Protein AF-A0ABD1S8K3-F1 (afdb_monomer)

Se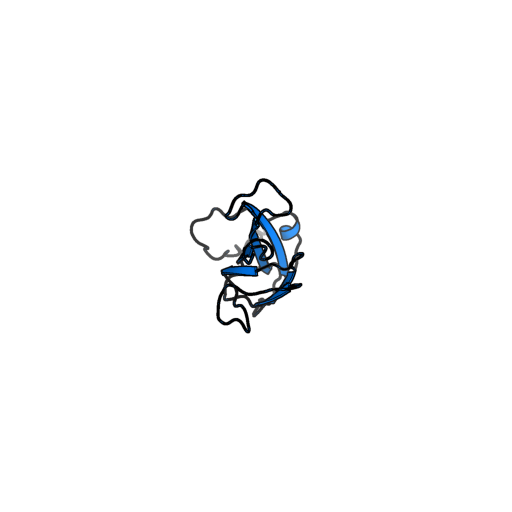condary structure (DSSP, 8-state):
-----------------TTS--PPPPTTTTT--SEEEEEEEEEEEEPSSP-S-GGG--EEEEEEEEEEE-SSS-----EEEEE-SSS-EEEEEETB--TT-SSSSEE-TTEEEEEB-S-SEEEEEEE-GGGT--

Mean predicted aligned error: 11.31 Å

pLDDT: mean 78.01, std 17.01, range [32.0, 93.69]

Sequence (134 aa):
MLVLFSYHIPACKGQDYGDTVPEAPLPEQEHCNGIFVSYNFMGREKVYPLVKNISAQGWSFKAMATVLNAGSNELKSWKIYIGFWHNELLVSADGAVVVDGDGFPIRVGKGLFLPGIHSRILKLQSILPEIILK

Foldseek 3Di:
DDDDDPPPPPPPPDDDDPDDDPDPDDPVLVPDAAKDKDKAWPDKDWDPPADPDPVLTKIKTKMKMFIDGSHPDDPPWDKDKDFDPAQKWWADKPQWDFPPDPHDGDGAGGTDITIGDPHRMIMTMIMHCVNVVD

Radius o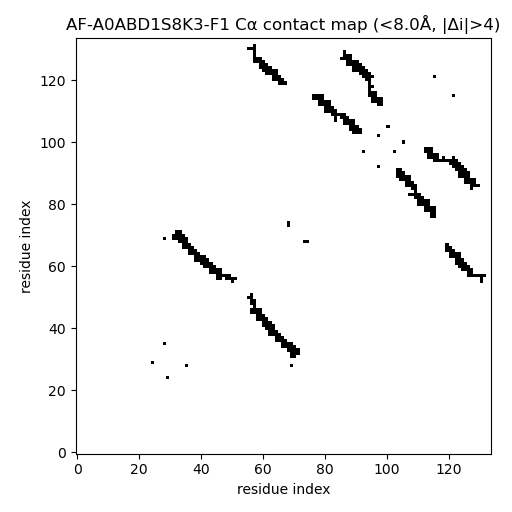f gyration: 20.42 Å; Cα contacts (8 Å, |Δi|>4): 220; chains: 1; bounding box: 54×39×66 Å

Organism: NCBI:txid205694

Solvent-accessible surface area (backbone atoms only — not comparable to full-atom values): 8409 Å² total; per-residue (Å²): 136,88,83,83,81,81,77,78,74,82,76,77,78,74,77,92,63,81,98,55,82,82,73,77,78,56,80,71,57,80,75,41,79,34,80,47,73,50,76,45,80,74,47,73,47,80,36,82,73,85,54,90,51,66,95,63,41,24,43,34,40,36,33,38,38,38,55,40,76,57,37,93,68,85,83,88,76,60,69,46,79,49,75,42,93,51,75,30,30,40,58,46,53,48,37,38,49,71,79,96,56,100,55,71,68,39,80,40,49,66,42,51,67,36,38,52,56,95,45,46,48,33,42,39,32,34,32,47,44,91,49,70,79,112

Nearest PDB structures (foldseek):
  6qfs-assembly7_G  TM=6.257E-01  e=1.053E-02  Cellulomonas fimi
  8etn-assembly1_D  TM=3.076E-01  e=5.017E-01  Oryza sativa
  3bcw-assembly1_A  TM=2.780E-01  e=4.023E-01  Bordetella bronchiseptica RB50
  8twz-assembly1_A  TM=2.327E-01  e=8.852E+00  Dickeya dadantii

Structure (mmCIF, N/CA/C/O backbone):
data_AF-A0ABD1S8K3-F1
#
_entry.id   AF-A0ABD1S8K3-F1
#
loop_
_atom_site.group_PDB
_atom_site.id
_atom_site.type_symbol
_atom_site.label_atom_id
_atom_site.label_alt_id
_atom_site.label_comp_id
_atom_site.label_asym_id
_atom_site.label_entity_id
_atom_site.label_seq_id
_atom_site.pdbx_PDB_ins_code
_atom_site.Cartn_x
_atom_site.Cartn_y
_atom_site.Cartn_z
_atom_site.occupancy
_atom_site.B_iso_or_equiv
_atom_site.auth_seq_id
_atom_site.auth_comp_id
_atom_site.auth_asym_id
_atom_site.auth_atom_id
_atom_site.pdbx_PDB_model_num
ATOM 1 N N . MET A 1 1 ? 36.531 26.050 -39.116 1.00 37.56 1 MET A N 1
ATOM 2 C CA . MET A 1 1 ? 35.388 25.135 -39.316 1.00 37.56 1 MET A CA 1
ATOM 3 C C . MET A 1 1 ? 34.744 24.923 -37.953 1.00 37.56 1 MET A C 1
ATOM 5 O O . MET A 1 1 ? 35.319 24.224 -37.132 1.00 37.56 1 MET A O 1
ATOM 9 N N . LEU A 1 2 ? 33.665 25.651 -37.650 1.00 32.00 2 LEU A N 1
ATOM 10 C CA . LEU A 1 2 ? 32.981 25.589 -36.353 1.00 32.00 2 LEU A CA 1
ATOM 11 C C . LEU A 1 2 ? 31.933 24.470 -36.433 1.00 32.00 2 LEU A C 1
ATOM 13 O O . LEU A 1 2 ? 31.026 24.557 -37.256 1.00 32.00 2 LEU A O 1
ATOM 17 N N . VAL A 1 3 ? 32.077 23.412 -35.636 1.00 46.06 3 VAL A N 1
ATOM 18 C CA . VAL A 1 3 ? 31.109 22.306 -35.599 1.00 46.06 3 VAL A CA 1
ATOM 19 C C . VAL A 1 3 ? 30.167 22.546 -34.421 1.00 46.06 3 VAL A C 1
ATOM 21 O O . VAL A 1 3 ? 30.543 22.359 -33.268 1.00 46.06 3 VAL A O 1
ATOM 24 N N . LEU A 1 4 ? 28.954 23.015 -34.716 1.00 45.97 4 LEU A N 1
ATOM 25 C CA . LEU A 1 4 ? 27.859 23.142 -33.753 1.00 45.97 4 LEU A CA 1
ATOM 26 C C . LEU A 1 4 ? 27.186 21.772 -33.599 1.00 45.97 4 LEU A C 1
ATOM 28 O O . LEU A 1 4 ? 26.451 21.338 -34.482 1.00 45.97 4 LEU A O 1
ATOM 32 N N . PHE A 1 5 ? 27.438 21.084 -32.485 1.00 50.41 5 PHE A N 1
ATOM 33 C CA . PHE A 1 5 ? 26.662 19.903 -32.103 1.00 50.41 5 PHE A CA 1
ATOM 34 C C . PHE A 1 5 ? 25.350 20.356 -31.457 1.00 50.41 5 PHE A C 1
ATOM 36 O O . PHE A 1 5 ? 25.309 20.722 -30.282 1.00 50.41 5 PHE A O 1
ATOM 43 N N . SER A 1 6 ? 24.269 20.347 -32.235 1.00 49.34 6 SER A N 1
ATOM 44 C CA . SER A 1 6 ? 22.906 20.478 -31.720 1.00 49.34 6 SER A CA 1
ATOM 45 C C . SER A 1 6 ? 22.549 19.217 -30.932 1.00 49.34 6 SER A C 1
ATOM 47 O O . SER A 1 6 ? 22.139 18.210 -31.503 1.00 49.34 6 SER A O 1
ATOM 49 N N . TYR A 1 7 ? 22.717 19.254 -29.610 1.00 45.19 7 TYR A N 1
ATOM 50 C CA . TYR A 1 7 ? 22.145 18.241 -28.730 1.00 45.19 7 TYR A CA 1
ATOM 51 C C . TYR A 1 7 ? 20.628 18.435 -28.703 1.00 45.19 7 TYR A C 1
ATOM 53 O O . TYR A 1 7 ? 20.108 19.318 -28.022 1.00 45.19 7 TYR A O 1
ATOM 61 N N . HIS A 1 8 ? 19.909 17.618 -29.472 1.00 42.78 8 HIS A N 1
ATOM 62 C CA . HIS A 1 8 ? 18.482 17.424 -29.261 1.00 42.78 8 HIS A CA 1
ATOM 63 C C . HIS A 1 8 ? 18.319 16.784 -27.883 1.00 42.78 8 HIS A C 1
ATOM 65 O O . HIS A 1 8 ? 18.561 15.592 -27.721 1.00 42.78 8 HIS A O 1
ATOM 71 N N . ILE A 1 9 ? 17.946 17.580 -26.881 1.00 53.47 9 ILE A N 1
ATOM 72 C CA . ILE A 1 9 ? 17.440 17.048 -25.618 1.00 53.47 9 ILE A CA 1
ATOM 73 C C . ILE A 1 9 ? 16.118 16.357 -25.979 1.00 53.47 9 ILE A C 1
ATOM 75 O O . ILE A 1 9 ? 15.197 17.049 -26.429 1.00 53.47 9 ILE A O 1
ATOM 79 N N . PRO A 1 10 ? 15.990 15.022 -25.855 1.00 48.88 10 PRO A N 1
ATOM 80 C CA . PRO A 1 10 ? 14.693 14.391 -25.982 1.00 48.88 10 PRO A CA 1
ATOM 81 C C . PRO A 1 10 ? 13.879 14.852 -24.776 1.00 48.88 10 PRO A C 1
ATOM 83 O O . PRO A 1 10 ? 14.058 14.375 -23.659 1.00 48.88 10 PRO A O 1
ATOM 86 N N . ALA A 1 11 ? 13.016 15.842 -24.987 1.00 50.53 11 ALA A N 1
ATOM 87 C CA . ALA A 1 11 ? 12.008 16.192 -24.008 1.00 50.53 11 ALA A CA 1
ATOM 88 C C . ALA A 1 11 ? 11.062 14.990 -23.906 1.00 50.53 11 ALA A C 1
ATOM 90 O O . ALA A 1 11 ? 10.176 14.815 -24.746 1.00 50.53 11 ALA A O 1
ATOM 91 N N . CYS A 1 12 ? 11.280 14.129 -22.910 1.00 46.50 12 CYS A N 1
ATOM 92 C CA . CYS A 1 12 ? 10.299 13.129 -22.523 1.00 46.50 12 CYS A CA 1
ATOM 93 C C . CYS A 1 12 ? 9.009 13.876 -22.182 1.00 46.50 12 CYS A C 1
ATOM 95 O O . CYS A 1 12 ? 8.932 14.608 -21.197 1.00 46.50 12 CYS A O 1
ATOM 97 N N . LYS A 1 13 ? 7.996 13.726 -23.034 1.00 38.47 13 LYS A N 1
ATOM 98 C CA . LYS A 1 13 ? 6.636 14.165 -22.741 1.00 38.47 13 LYS A CA 1
ATOM 99 C C . LYS A 1 13 ? 6.113 13.278 -21.609 1.00 38.47 13 LYS A C 1
ATOM 101 O O . LYS A 1 13 ? 5.610 12.189 -21.865 1.00 38.47 13 LYS A O 1
ATOM 106 N N . GLY A 1 14 ? 6.270 13.722 -20.362 1.00 44.16 14 GLY A N 1
ATOM 107 C CA . GLY A 1 14 ? 5.470 13.203 -19.254 1.00 44.16 14 GLY A CA 1
ATOM 108 C C . GLY A 1 14 ? 3.997 13.433 -19.585 1.00 44.16 14 GLY A C 1
ATOM 109 O O . GLY A 1 14 ? 3.629 14.520 -20.031 1.00 44.16 14 GLY A O 1
ATOM 110 N N . GLN A 1 15 ? 3.181 12.388 -19.482 1.00 48.88 15 GLN A N 1
ATOM 111 C CA . GLN A 1 15 ? 1.761 12.466 -19.812 1.00 48.88 15 GLN A CA 1
ATOM 112 C C . GLN A 1 15 ? 1.026 13.269 -18.731 1.00 48.88 15 GLN A C 1
ATOM 114 O O . GLN A 1 15 ? 1.187 13.003 -17.542 1.00 48.88 15 GLN A O 1
ATOM 119 N N . ASP A 1 16 ? 0.255 14.253 -19.191 1.00 43.59 16 ASP A N 1
ATOM 120 C CA . ASP A 1 16 ? -0.601 15.172 -18.438 1.00 43.59 16 ASP A CA 1
ATOM 121 C C . ASP A 1 16 ? -1.537 14.407 -17.483 1.00 43.59 16 ASP A C 1
ATOM 123 O O . ASP A 1 16 ? -2.492 13.759 -17.911 1.00 43.59 16 ASP A O 1
ATOM 127 N N . TYR A 1 17 ? -1.213 14.425 -16.188 1.00 55.59 17 TYR A N 1
ATOM 128 C CA . TYR A 1 17 ? -2.041 13.893 -15.106 1.00 55.59 17 TYR A CA 1
ATOM 129 C C . TYR A 1 17 ? -2.587 15.097 -14.332 1.00 55.59 17 TYR A C 1
ATOM 131 O O . TYR A 1 17 ? -1.815 15.895 -13.810 1.00 55.59 17 TYR A O 1
ATOM 139 N N . GLY A 1 18 ? -3.914 15.241 -14.322 1.00 45.75 18 GLY A N 1
ATOM 140 C CA . GLY A 1 18 ? -4.618 16.448 -13.887 1.00 45.75 18 GLY A CA 1
ATOM 141 C C . GLY A 1 18 ? -4.180 17.040 -12.542 1.00 45.75 18 GLY A C 1
ATOM 142 O O . GLY A 1 18 ? -3.959 16.320 -11.576 1.00 45.75 18 GLY A O 1
ATOM 143 N N . ASP A 1 19 ? -4.102 18.373 -12.534 1.00 46.03 19 ASP A N 1
ATOM 144 C CA . ASP A 1 19 ? -4.183 19.372 -11.448 1.00 46.03 19 ASP A CA 1
ATOM 145 C C . ASP A 1 19 ? -3.591 19.083 -10.051 1.00 46.03 19 ASP A C 1
ATOM 147 O O . ASP A 1 19 ? -3.903 19.763 -9.073 1.00 46.03 19 ASP A O 1
ATOM 151 N N . THR A 1 20 ? -2.677 18.126 -9.926 1.00 46.50 20 THR A N 1
ATOM 152 C CA . THR A 1 20 ? -1.801 17.999 -8.759 1.00 46.50 20 THR A CA 1
ATOM 153 C C . THR A 1 20 ? -0.378 18.298 -9.191 1.00 46.50 20 THR A C 1
ATOM 155 O O . THR A 1 20 ? 0.151 17.622 -10.072 1.00 46.50 20 THR A O 1
ATOM 158 N N . VAL A 1 21 ? 0.233 19.319 -8.580 1.00 44.66 21 VAL A N 1
ATOM 159 C CA . VAL A 1 21 ? 1.651 19.666 -8.758 1.00 44.66 21 VAL A CA 1
ATOM 160 C C . VAL A 1 21 ? 2.488 18.380 -8.733 1.00 44.66 21 VAL A C 1
ATOM 162 O O . VAL A 1 21 ? 2.356 17.626 -7.766 1.00 44.66 21 VAL A O 1
ATOM 165 N N . PRO A 1 22 ? 3.320 18.105 -9.757 1.00 51.34 22 PRO A N 1
ATOM 166 C CA . PRO A 1 22 ? 4.164 16.920 -9.766 1.00 51.34 22 PRO A CA 1
ATOM 167 C C . PRO A 1 22 ? 5.051 16.921 -8.522 1.00 51.34 22 PRO A C 1
ATOM 169 O O . PRO A 1 22 ? 5.884 17.811 -8.344 1.00 51.34 22 PRO A O 1
ATOM 172 N N . GLU A 1 23 ? 4.837 15.950 -7.637 1.00 61.09 23 GLU A N 1
ATOM 173 C CA . GLU A 1 23 ? 5.721 15.722 -6.501 1.00 61.09 23 GLU A CA 1
ATOM 174 C C . GLU A 1 23 ? 7.120 15.413 -7.046 1.00 61.09 23 GLU A C 1
ATOM 176 O O . GLU A 1 23 ? 7.263 14.644 -8.002 1.00 61.09 23 GLU A O 1
ATOM 181 N N . ALA A 1 24 ? 8.146 16.070 -6.496 1.00 65.81 24 ALA A N 1
ATOM 182 C CA . ALA A 1 24 ? 9.514 15.870 -6.953 1.00 65.81 24 ALA A CA 1
ATOM 183 C C . ALA A 1 24 ? 9.878 14.376 -6.839 1.00 65.81 24 ALA A C 1
ATOM 185 O O . ALA A 1 24 ? 9.560 13.759 -5.815 1.00 65.81 24 ALA A O 1
ATOM 186 N N . PRO A 1 25 ? 10.529 13.779 -7.854 1.00 67.06 25 PRO A N 1
ATOM 187 C CA . PRO A 1 25 ? 10.905 12.375 -7.797 1.00 67.06 25 PRO A CA 1
ATOM 188 C C . PRO A 1 25 ? 11.778 12.100 -6.571 1.00 67.06 25 PRO A C 1
ATOM 190 O O . PRO A 1 25 ? 12.653 12.894 -6.213 1.00 67.06 25 PRO A O 1
ATOM 193 N N . LEU A 1 26 ? 11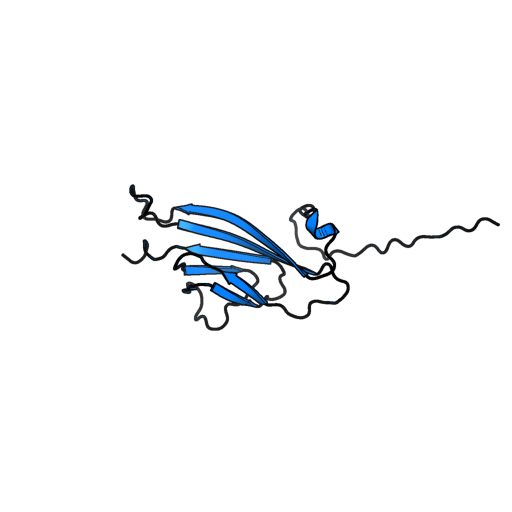.550 10.962 -5.912 1.00 75.62 26 LEU A N 1
ATOM 194 C CA . LEU A 1 26 ? 12.421 10.536 -4.818 1.00 75.62 26 LEU A CA 1
ATOM 195 C C . LEU A 1 26 ? 13.838 10.306 -5.379 1.00 75.62 26 LEU A C 1
ATOM 197 O O . LEU A 1 26 ? 13.960 9.790 -6.488 1.00 75.62 26 LEU A O 1
ATOM 201 N N . PRO A 1 27 ? 14.918 10.596 -4.633 1.00 80.19 27 PRO A N 1
ATOM 202 C CA . PRO A 1 27 ? 16.294 10.449 -5.136 1.00 80.19 27 PRO A CA 1
ATOM 203 C C . PRO A 1 27 ? 16.636 9.042 -5.662 1.00 80.19 27 PRO A C 1
ATOM 205 O O . PRO A 1 27 ? 17.483 8.869 -6.538 1.00 80.19 27 PRO A O 1
ATOM 208 N N . GLU A 1 28 ? 15.966 8.025 -5.121 1.00 80.56 28 GLU A N 1
ATOM 209 C CA . GLU A 1 28 ? 16.050 6.622 -5.542 1.00 80.56 28 GLU A CA 1
ATOM 210 C C . GLU A 1 28 ? 15.368 6.337 -6.892 1.00 80.56 28 GLU A C 1
ATOM 212 O O . GLU A 1 28 ? 15.763 5.402 -7.589 1.00 80.56 28 GLU A O 1
ATOM 217 N N . GLN A 1 29 ? 14.392 7.156 -7.296 1.00 83.38 29 GLN A N 1
ATOM 218 C CA . GLN A 1 29 ? 13.745 7.067 -8.609 1.00 83.38 29 GLN A CA 1
ATOM 219 C C . GLN A 1 29 ? 14.702 7.487 -9.727 1.00 83.38 29 GLN A C 1
ATOM 221 O O . GLN A 1 29 ? 14.730 6.839 -10.769 1.00 83.38 29 GLN A O 1
ATOM 226 N N . GLU A 1 30 ? 15.532 8.508 -9.489 1.00 83.06 30 GLU A N 1
ATOM 227 C CA . GLU A 1 30 ? 16.467 9.079 -10.477 1.00 83.06 30 GLU A CA 1
ATOM 228 C C . GLU A 1 30 ? 17.518 8.077 -10.981 1.00 83.06 30 GLU A C 1
ATOM 230 O O . GLU A 1 30 ? 18.016 8.186 -12.098 1.00 83.06 30 GLU A O 1
ATOM 235 N N . HIS A 1 31 ? 17.849 7.073 -10.166 1.00 86.56 31 HIS A N 1
ATOM 236 C CA . HIS A 1 31 ? 18.843 6.048 -10.498 1.00 86.56 31 HIS A CA 1
ATOM 237 C C . HIS A 1 31 ? 18.205 4.692 -10.851 1.00 86.56 31 HIS A C 1
ATOM 239 O O . HIS A 1 31 ? 18.915 3.695 -11.011 1.00 86.56 31 HIS A O 1
ATOM 245 N N . CYS A 1 32 ? 16.874 4.622 -10.962 1.00 87.69 32 CYS A N 1
ATOM 246 C CA . CYS A 1 32 ? 16.165 3.384 -11.261 1.00 87.69 32 CYS A CA 1
ATOM 247 C C . CYS A 1 32 ? 16.132 3.120 -12.775 1.00 87.69 32 CYS A C 1
ATOM 249 O O . CYS A 1 32 ? 15.597 3.913 -13.541 1.00 87.69 32 CYS A O 1
ATOM 251 N N . ASN A 1 33 ? 16.639 1.965 -13.209 1.00 89.25 33 ASN A N 1
ATOM 252 C CA . ASN A 1 33 ? 16.444 1.453 -14.568 1.00 89.25 33 ASN A CA 1
ATOM 253 C C . ASN A 1 33 ? 15.576 0.189 -14.508 1.00 89.25 33 ASN A C 1
ATOM 255 O O . ASN A 1 33 ? 16.088 -0.932 -14.460 1.00 89.25 33 ASN A O 1
ATOM 259 N N . GLY A 1 34 ? 14.257 0.375 -14.428 1.00 91.31 34 GLY A N 1
ATOM 260 C CA . GLY A 1 34 ? 13.299 -0.720 -14.280 1.00 91.31 34 GLY A CA 1
ATOM 261 C C . GLY A 1 34 ? 11.957 -0.272 -13.709 1.00 91.31 34 GLY A C 1
ATOM 262 O O . GLY A 1 34 ? 11.507 0.844 -13.956 1.00 91.31 34 GLY A O 1
ATOM 263 N N . ILE A 1 35 ? 11.305 -1.158 -12.954 1.00 90.94 35 ILE A N 1
ATOM 264 C CA . ILE A 1 35 ? 10.047 -0.847 -12.270 1.00 90.94 35 ILE A CA 1
ATOM 265 C C . ILE A 1 35 ? 10.351 -0.384 -10.849 1.00 90.94 35 ILE A C 1
ATOM 267 O O . ILE A 1 35 ? 10.797 -1.164 -10.011 1.00 90.94 35 ILE A O 1
ATOM 271 N N . PHE A 1 36 ? 10.078 0.884 -10.586 1.00 91.62 36 PHE A N 1
ATOM 272 C CA . PHE A 1 36 ? 10.119 1.481 -9.267 1.00 91.62 36 PHE A CA 1
ATOM 273 C C . PHE A 1 36 ? 8.766 1.298 -8.573 1.00 91.62 36 PHE A C 1
ATOM 275 O O . PHE A 1 36 ? 7.719 1.572 -9.161 1.00 91.62 36 PHE A O 1
ATOM 282 N N . VAL A 1 37 ? 8.772 0.835 -7.326 1.00 91.25 37 VAL A N 1
ATOM 283 C CA . VAL A 1 37 ? 7.557 0.672 -6.520 1.00 91.25 37 VAL A CA 1
ATOM 284 C C . VAL A 1 37 ? 7.737 1.428 -5.217 1.00 91.25 37 VAL A C 1
ATOM 286 O O . VAL A 1 37 ? 8.720 1.206 -4.515 1.00 91.25 37 VAL A O 1
ATOM 289 N N . SER A 1 38 ? 6.776 2.278 -4.874 1.00 90.75 38 SER A N 1
ATOM 290 C CA . SER A 1 38 ? 6.741 2.962 -3.583 1.00 90.75 38 SER A CA 1
ATOM 291 C C . SER A 1 38 ? 5.446 2.681 -2.836 1.00 90.75 38 SER A C 1
ATOM 293 O O . SER A 1 38 ? 4.408 2.382 -3.427 1.00 90.75 38 SER A O 1
ATOM 295 N N . TYR A 1 39 ? 5.526 2.773 -1.511 1.00 90.88 39 TYR A N 1
ATOM 296 C CA . TYR A 1 39 ? 4.395 2.632 -0.606 1.00 90.88 39 TYR A CA 1
ATOM 297 C C . TYR A 1 39 ? 4.434 3.765 0.416 1.00 90.88 39 TYR A C 1
ATOM 299 O O . TYR A 1 39 ? 5.390 3.893 1.180 1.00 90.88 39 TYR A O 1
ATOM 307 N N . ASN A 1 40 ? 3.393 4.587 0.425 1.00 91.56 40 ASN A N 1
ATOM 308 C CA . ASN A 1 40 ? 3.246 5.730 1.307 1.00 91.56 40 ASN A CA 1
ATOM 309 C C . ASN A 1 40 ? 2.093 5.475 2.285 1.00 91.56 40 ASN A C 1
ATOM 311 O O . ASN A 1 40 ? 0.939 5.304 1.887 1.00 91.56 40 ASN A O 1
ATOM 315 N N . PHE A 1 41 ? 2.412 5.450 3.578 1.00 90.88 41 PHE A N 1
ATOM 316 C CA . PHE A 1 41 ? 1.413 5.384 4.635 1.00 90.88 41 PHE A CA 1
ATOM 317 C C . PHE A 1 41 ? 0.819 6.776 4.880 1.00 90.88 41 PHE A C 1
ATOM 319 O O . PHE A 1 41 ? 1.474 7.648 5.447 1.00 90.88 41 PHE A O 1
ATOM 326 N N . MET A 1 42 ? -0.442 6.967 4.486 1.00 92.88 42 MET A N 1
ATOM 327 C CA . MET A 1 42 ? -1.113 8.269 4.556 1.00 92.88 42 MET A CA 1
ATOM 328 C C . MET A 1 42 ? -1.669 8.570 5.948 1.00 92.88 42 MET A C 1
ATOM 330 O O . MET A 1 42 ? -1.810 9.732 6.320 1.00 92.88 42 MET A O 1
ATOM 334 N N . GLY A 1 43 ? -2.001 7.540 6.726 1.00 92.00 43 GLY A N 1
ATOM 335 C CA . GLY A 1 43 ? -2.407 7.726 8.111 1.00 92.00 43 GLY A CA 1
ATOM 336 C C . GLY A 1 43 ? -3.328 6.644 8.647 1.00 92.00 43 GLY A C 1
ATOM 337 O O . GLY A 1 43 ? -3.737 5.713 7.948 1.00 92.00 43 GLY A O 1
ATOM 338 N N . ARG A 1 44 ? -3.655 6.799 9.932 1.00 91.31 44 ARG A N 1
ATOM 339 C CA . ARG A 1 44 ? -4.650 5.985 10.622 1.00 91.31 44 ARG A CA 1
ATOM 340 C C . ARG A 1 44 ? -5.602 6.851 11.427 1.00 91.31 44 ARG A C 1
ATOM 342 O O . ARG A 1 44 ?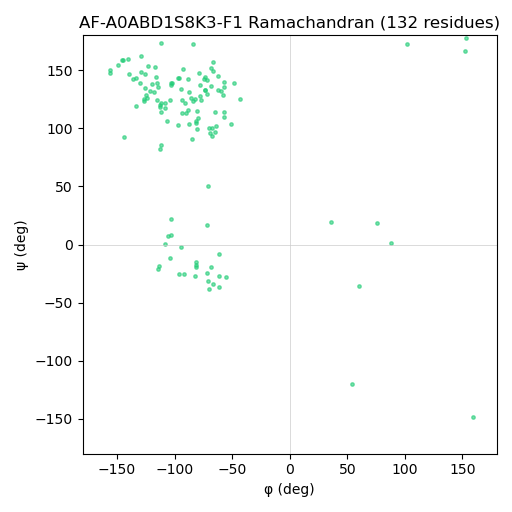 -5.183 7.818 12.061 1.00 91.31 44 ARG A O 1
ATOM 349 N N . GLU A 1 45 ? -6.859 6.446 11.463 1.00 92.12 45 GLU A N 1
ATOM 350 C CA . GLU A 1 45 ? -7.921 7.138 12.192 1.00 92.12 45 GLU A CA 1
ATOM 351 C C . GLU A 1 45 ? -8.675 6.139 13.070 1.00 92.12 45 GLU A C 1
ATOM 353 O O . GLU A 1 45 ? -8.766 4.953 12.747 1.00 92.12 45 GLU A O 1
ATOM 358 N N . LYS A 1 46 ? -9.190 6.605 14.212 1.00 91.44 46 LYS A N 1
ATOM 359 C CA . LYS A 1 46 ? -10.033 5.772 15.073 1.00 91.44 46 LYS A CA 1
ATOM 360 C C . LYS A 1 46 ? -11.400 5.606 14.420 1.00 91.44 46 LYS A C 1
ATOM 362 O O . LYS A 1 46 ? -12.011 6.593 14.021 1.00 91.44 46 LYS A O 1
ATOM 367 N N . VAL A 1 47 ? -11.897 4.378 14.381 1.00 89.38 47 VAL A N 1
ATOM 368 C CA . VAL A 1 47 ? -13.241 4.056 13.890 1.00 89.38 47 VAL A CA 1
ATOM 369 C C . VAL A 1 47 ? -14.198 3.942 15.073 1.00 89.38 47 VAL A C 1
ATOM 371 O O . VAL A 1 47 ? -13.816 3.480 16.150 1.00 89.38 47 VAL A O 1
ATOM 374 N N . TYR A 1 48 ? -15.439 4.388 14.888 1.00 86.44 48 TYR A N 1
ATOM 375 C CA . TYR A 1 48 ? -16.474 4.257 15.908 1.00 86.44 48 TYR A CA 1
ATOM 376 C C . TYR A 1 48 ? -16.853 2.784 16.157 1.00 86.44 48 TYR A C 1
ATOM 378 O O . TYR A 1 48 ? -16.820 1.985 15.221 1.00 86.44 48 TYR A O 1
ATOM 386 N N . PRO A 1 49 ? -17.263 2.434 17.391 1.00 89.12 49 PRO A N 1
ATOM 387 C CA . PRO A 1 49 ? -17.338 3.303 18.568 1.00 89.12 49 PRO A CA 1
ATOM 388 C C . PRO A 1 49 ? -15.954 3.624 19.158 1.00 89.12 49 PRO A C 1
ATOM 390 O O . PRO A 1 49 ? -15.050 2.792 19.174 1.00 89.12 49 PRO A O 1
ATOM 393 N N . LEU A 1 50 ? -15.788 4.848 19.667 1.00 90.38 50 LEU A N 1
ATOM 394 C CA . LEU A 1 50 ? -14.555 5.241 20.347 1.00 90.38 50 LEU A CA 1
ATOM 395 C C . LEU A 1 50 ? -14.531 4.646 21.754 1.00 90.38 50 LEU A C 1
ATOM 397 O O . LEU A 1 50 ? -15.433 4.892 22.557 1.00 90.38 50 LEU A O 1
ATOM 401 N N . VAL A 1 51 ? -13.482 3.894 22.070 1.00 89.75 51 VAL A N 1
ATOM 402 C CA . VAL A 1 51 ? -13.333 3.214 23.359 1.00 89.75 51 VAL A CA 1
ATOM 403 C C . VAL A 1 51 ? -12.117 3.731 24.120 1.00 89.75 51 VAL A C 1
ATOM 405 O O . VAL A 1 51 ? -11.133 4.198 23.546 1.00 89.75 51 VAL A O 1
ATOM 408 N N . LYS A 1 52 ? -12.172 3.635 25.453 1.00 91.31 52 LYS A N 1
ATOM 409 C CA . LYS A 1 52 ? -11.047 4.020 26.323 1.00 91.31 52 LYS A CA 1
ATOM 410 C C . LYS A 1 52 ? -9.880 3.032 26.231 1.00 91.31 52 LYS A C 1
ATOM 412 O O . LYS A 1 52 ? -8.731 3.428 26.393 1.00 91.31 52 LYS A O 1
ATOM 417 N N . ASN A 1 53 ? -10.170 1.754 25.978 1.00 88.69 53 ASN A N 1
ATOM 418 C CA . ASN A 1 53 ? -9.156 0.718 25.824 1.00 88.69 53 ASN A CA 1
ATOM 419 C C . ASN A 1 53 ? -8.571 0.760 24.404 1.00 88.69 53 ASN A C 1
ATOM 421 O O . ASN A 1 53 ? -9.220 0.334 23.456 1.00 88.69 53 ASN A O 1
ATOM 425 N N . ILE A 1 54 ? -7.335 1.248 24.271 1.00 85.94 54 ILE A N 1
ATOM 426 C CA . ILE A 1 54 ? -6.644 1.411 22.980 1.00 85.94 54 ILE A CA 1
ATOM 427 C C . ILE A 1 54 ? -6.460 0.074 22.255 1.00 85.94 54 ILE A C 1
ATOM 429 O O . ILE A 1 54 ? -6.607 0.026 21.036 1.00 85.94 54 ILE A O 1
ATOM 433 N N . SER A 1 55 ? -6.198 -1.014 22.981 1.00 84.88 55 SER A N 1
ATOM 434 C CA . SER A 1 55 ? -6.059 -2.348 22.383 1.00 84.88 55 SER A CA 1
ATOM 435 C C . SER A 1 55 ? -7.381 -2.885 21.833 1.00 84.88 55 SER A C 1
ATOM 437 O O . SER A 1 55 ? -7.377 -3.780 20.998 1.00 84.88 55 SER A O 1
ATOM 439 N N . ALA A 1 56 ? -8.507 -2.329 22.286 1.00 85.00 56 ALA A N 1
ATOM 440 C CA . ALA A 1 56 ? -9.836 -2.616 21.768 1.00 85.00 56 ALA A CA 1
ATOM 441 C C . ALA A 1 56 ? -10.374 -1.497 20.858 1.00 85.00 56 ALA A C 1
ATOM 443 O O . ALA A 1 56 ? -11.546 -1.542 20.511 1.00 85.00 56 ALA A O 1
ATOM 444 N N . GLN A 1 57 ? -9.571 -0.488 20.489 1.00 89.69 57 GLN A N 1
ATOM 445 C CA . GLN A 1 57 ? -9.988 0.615 19.615 1.00 89.69 57 GLN A CA 1
ATOM 446 C C . GLN A 1 57 ? -9.826 0.255 18.138 1.00 89.69 57 GLN A C 1
ATOM 448 O O . GLN A 1 57 ? -8.734 -0.104 17.708 1.00 89.69 57 GLN A O 1
ATOM 453 N N . GLY A 1 58 ? -10.897 0.386 17.354 1.00 89.00 58 GLY A N 1
ATOM 454 C CA . GLY A 1 58 ? -10.890 0.117 15.920 1.00 89.00 58 GLY A CA 1
ATOM 455 C C . GLY A 1 58 ? -10.114 1.201 15.189 1.00 89.00 58 GLY A C 1
ATOM 456 O O . GLY A 1 58 ? -10.217 2.376 15.552 1.00 89.00 58 GLY A O 1
ATOM 457 N N . TRP A 1 59 ? -9.358 0.812 14.166 1.00 90.00 59 TRP A N 1
ATOM 458 C CA . TRP A 1 59 ? -8.557 1.725 13.355 1.00 90.00 59 TRP A CA 1
ATOM 459 C C . TRP A 1 59 ? -8.825 1.498 11.875 1.00 90.00 59 TRP A C 1
ATOM 461 O O . TRP A 1 59 ? -8.914 0.348 11.439 1.00 90.00 59 TRP A O 1
ATOM 471 N N . SER A 1 60 ? -8.916 2.592 11.125 1.00 91.25 60 SER A N 1
ATOM 472 C CA . SER A 1 60 ? -8.858 2.595 9.669 1.00 91.25 60 SER A CA 1
ATOM 473 C C . SER A 1 60 ? -7.483 3.057 9.224 1.00 91.25 60 SER A C 1
ATOM 475 O O . SER A 1 60 ? -6.965 4.031 9.773 1.00 91.25 60 SER A O 1
ATOM 477 N N . PHE A 1 61 ? -6.931 2.415 8.206 1.00 92.44 61 PHE A N 1
ATOM 478 C CA . PHE A 1 61 ? -5.634 2.740 7.628 1.00 92.44 61 PHE A CA 1
ATOM 479 C C . PHE A 1 61 ? -5.828 3.209 6.196 1.00 92.44 61 PHE A C 1
ATOM 481 O O . PHE A 1 61 ? -6.644 2.645 5.468 1.00 92.44 61 PHE A O 1
ATOM 488 N N . LYS A 1 62 ? -5.080 4.242 5.806 1.00 93.69 62 LYS A N 1
ATOM 489 C CA . LYS A 1 62 ? -5.022 4.748 4.434 1.00 93.69 62 LYS A CA 1
ATOM 490 C C . LYS A 1 62 ? -3.584 4.684 3.946 1.00 93.69 62 LYS A C 1
ATOM 492 O O . LYS A 1 62 ? -2.665 5.126 4.643 1.00 93.69 62 LYS A O 1
ATOM 497 N N . ALA A 1 63 ? -3.392 4.148 2.752 1.00 92.69 63 ALA A N 1
ATOM 498 C CA . ALA A 1 63 ? -2.086 4.069 2.120 1.00 92.69 63 ALA A CA 1
ATOM 499 C C . ALA A 1 63 ? -2.187 4.248 0.608 1.00 92.69 63 ALA A C 1
ATOM 501 O O . ALA A 1 63 ? -3.238 4.025 0.007 1.00 92.69 63 ALA A O 1
ATOM 502 N N . MET A 1 64 ? -1.070 4.631 0.003 1.00 93.12 64 MET A N 1
ATOM 503 C CA . MET A 1 64 ? -0.927 4.781 -1.433 1.00 93.12 64 MET A CA 1
ATOM 504 C C . MET A 1 64 ? 0.274 3.974 -1.913 1.00 93.12 64 MET A C 1
ATOM 506 O O . MET A 1 64 ? 1.385 4.185 -1.438 1.00 93.12 64 MET A O 1
ATOM 510 N N . ALA A 1 65 ? 0.058 3.065 -2.855 1.00 91.88 65 ALA A N 1
ATOM 511 C CA . ALA A 1 65 ? 1.130 2.387 -3.570 1.00 91.88 65 ALA A CA 1
ATOM 512 C C . ALA A 1 65 ? 1.275 2.988 -4.970 1.00 91.88 65 ALA A C 1
ATOM 514 O O . ALA A 1 65 ? 0.271 3.236 -5.636 1.00 91.88 65 ALA A O 1
ATOM 515 N N . THR A 1 66 ? 2.505 3.176 -5.436 1.00 90.94 66 THR A N 1
ATOM 516 C CA . THR A 1 66 ? 2.783 3.673 -6.788 1.00 90.94 66 THR A CA 1
ATOM 517 C C . THR A 1 66 ? 3.716 2.713 -7.503 1.00 90.94 66 THR A C 1
ATOM 519 O O . THR A 1 66 ? 4.713 2.270 -6.941 1.00 90.94 66 THR A O 1
ATOM 522 N N . VAL A 1 67 ? 3.400 2.408 -8.756 1.00 90.69 67 VAL A N 1
ATOM 523 C CA . VAL A 1 67 ? 4.237 1.631 -9.672 1.00 90.69 67 VAL A CA 1
ATOM 524 C C . VAL A 1 67 ? 4.703 2.573 -10.773 1.00 90.69 67 VAL A C 1
ATOM 526 O O . VAL A 1 67 ? 3.893 3.164 -11.469 1.00 90.69 67 VAL A O 1
ATOM 529 N N . LEU A 1 68 ? 6.001 2.737 -10.972 1.00 89.50 68 LEU A N 1
ATOM 530 C CA . LEU A 1 68 ? 6.591 3.622 -11.973 1.00 89.50 68 LEU A CA 1
ATOM 531 C C . LEU A 1 68 ? 7.525 2.807 -12.863 1.00 89.50 68 LEU A C 1
ATOM 533 O O . LEU A 1 68 ? 8.423 2.139 -12.377 1.00 89.50 68 LEU A O 1
ATOM 537 N N . ASN A 1 69 ? 7.326 2.865 -14.177 1.00 90.12 69 ASN A N 1
ATOM 538 C CA . ASN A 1 69 ? 8.294 2.322 -15.121 1.00 90.12 69 ASN A CA 1
ATOM 539 C C . ASN A 1 69 ? 9.331 3.401 -15.451 1.00 90.12 69 ASN A C 1
ATOM 541 O O . ASN A 1 69 ? 9.021 4.325 -16.201 1.00 90.12 69 ASN A O 1
ATOM 545 N N . ALA A 1 70 ? 10.519 3.284 -14.868 1.00 90.31 70 ALA A N 1
ATOM 546 C CA . ALA A 1 70 ? 11.685 4.119 -15.150 1.00 90.31 70 ALA A CA 1
ATOM 547 C C . ALA A 1 70 ? 12.618 3.483 -16.205 1.00 90.31 70 ALA A C 1
ATOM 549 O O . ALA A 1 70 ? 13.633 4.064 -16.577 1.00 90.31 70 ALA A O 1
ATOM 550 N N . GLY A 1 71 ? 12.291 2.278 -16.688 1.00 88.50 71 GLY A N 1
ATOM 551 C CA . GLY A 1 71 ? 13.021 1.605 -17.759 1.00 88.50 71 GLY A CA 1
ATOM 552 C C . GLY A 1 71 ? 12.583 2.044 -19.159 1.00 88.50 71 GLY A C 1
ATOM 553 O O . GLY A 1 71 ? 11.582 2.732 -19.351 1.00 88.50 71 GLY A O 1
ATOM 554 N N . SER A 1 72 ? 13.322 1.587 -20.169 1.00 90.06 72 SER A N 1
ATOM 555 C CA . SER A 1 72 ? 13.034 1.867 -21.585 1.00 90.06 72 SER A CA 1
ATOM 556 C C . SER A 1 72 ? 11.957 0.966 -22.201 1.00 90.06 72 SER A C 1
ATOM 558 O O . SER A 1 72 ? 11.405 1.294 -23.249 1.00 90.06 72 SER A O 1
ATOM 560 N N . ASN A 1 73 ? 11.658 -0.171 -21.570 1.00 90.56 73 ASN A N 1
ATOM 561 C CA . ASN A 1 73 ? 10.681 -1.139 -22.063 1.00 90.56 73 ASN A CA 1
ATOM 562 C C . ASN A 1 73 ? 9.314 -0.883 -21.440 1.00 90.56 73 ASN A C 1
ATOM 564 O O . ASN A 1 73 ? 9.211 -0.735 -20.228 1.00 90.56 73 ASN A O 1
ATOM 568 N N . GLU A 1 74 ? 8.258 -0.887 -22.248 1.00 88.00 74 GLU A N 1
ATOM 569 C CA . GLU A 1 74 ? 6.887 -0.673 -21.783 1.00 88.00 74 GLU A CA 1
ATOM 570 C C . GLU A 1 74 ? 6.414 -1.761 -20.797 1.00 88.00 74 GLU A C 1
ATOM 572 O O . GLU A 1 74 ? 6.511 -2.963 -21.061 1.00 88.00 74 GLU A O 1
ATOM 577 N N . LEU A 1 75 ? 5.816 -1.330 -19.680 1.00 87.38 75 LEU A N 1
ATOM 578 C CA . LEU A 1 75 ? 5.125 -2.202 -18.734 1.00 87.38 75 LEU A CA 1
ATOM 579 C C . LEU A 1 75 ? 3.681 -2.441 -19.197 1.00 87.38 75 LEU A C 1
ATOM 581 O O . LEU A 1 75 ? 2.774 -1.694 -18.836 1.00 87.38 75 LEU A O 1
ATOM 585 N N . LYS A 1 76 ? 3.469 -3.501 -19.982 1.00 87.19 76 LYS A N 1
ATOM 586 C CA . LYS A 1 76 ? 2.154 -3.824 -20.573 1.00 87.19 76 LYS A CA 1
ATOM 587 C C . LYS A 1 76 ? 1.084 -4.223 -19.554 1.00 87.19 76 LYS A C 1
ATOM 589 O O . LYS A 1 76 ? -0.096 -3.971 -19.757 1.00 87.19 76 LYS A O 1
ATOM 594 N N . SER A 1 77 ? 1.489 -4.889 -18.478 1.00 87.88 77 SER A N 1
ATOM 595 C CA . SER A 1 77 ? 0.596 -5.370 -17.423 1.00 87.88 77 SER A CA 1
ATOM 596 C C . SER A 1 77 ? 1.372 -5.544 -16.131 1.00 87.88 77 SER A C 1
ATOM 598 O O . SER A 1 77 ? 2.542 -5.933 -16.170 1.00 87.88 77 SER A O 1
ATOM 600 N N . TRP A 1 78 ? 0.723 -5.329 -14.991 1.00 88.69 78 TRP A N 1
ATOM 601 C CA . TRP A 1 78 ? 1.356 -5.521 -13.695 1.00 88.69 78 TRP A CA 1
ATOM 602 C C . TRP A 1 78 ? 0.355 -5.965 -12.629 1.00 88.69 78 TRP A C 1
ATOM 604 O O . TRP A 1 78 ? -0.846 -5.701 -12.711 1.00 88.69 78 TRP A O 1
ATOM 614 N N . LYS A 1 79 ? 0.885 -6.654 -11.620 1.00 90.38 79 LYS A N 1
ATOM 615 C CA . LYS A 1 79 ? 0.195 -6.977 -10.373 1.00 90.38 79 LYS A C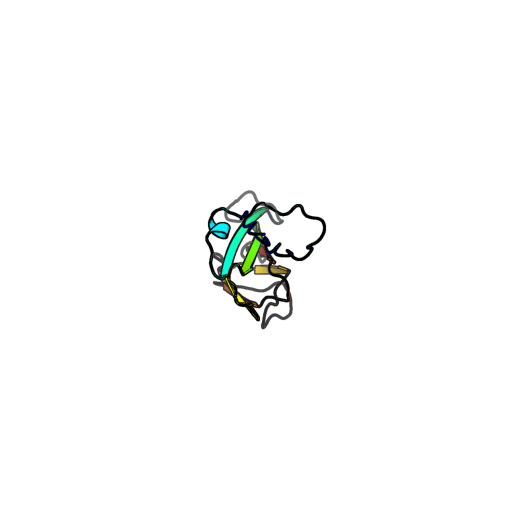A 1
ATOM 616 C C . LYS A 1 79 ? 1.147 -6.734 -9.214 1.00 90.38 79 LYS A C 1
ATOM 618 O O . LYS A 1 79 ? 2.337 -7.026 -9.335 1.00 90.38 79 LYS A O 1
ATOM 623 N N . ILE A 1 80 ? 0.628 -6.231 -8.105 1.00 90.19 80 ILE A N 1
ATOM 624 C CA . ILE A 1 80 ? 1.392 -6.016 -6.874 1.00 90.19 80 ILE A CA 1
ATOM 625 C C . ILE A 1 80 ? 0.832 -6.898 -5.763 1.00 90.19 80 ILE A C 1
ATOM 627 O O . ILE A 1 80 ? -0.374 -7.123 -5.702 1.00 90.19 80 ILE A O 1
ATOM 631 N N . TYR A 1 81 ? 1.699 -7.418 -4.898 1.00 91.94 81 TYR A N 1
ATOM 632 C CA . TYR A 1 81 ? 1.275 -8.063 -3.659 1.00 91.94 81 TY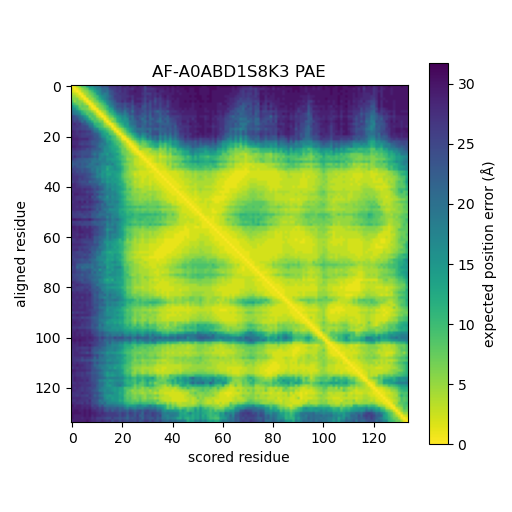R A CA 1
ATOM 633 C C . TYR A 1 81 ? 1.298 -7.036 -2.533 1.00 91.94 81 TYR A C 1
ATOM 635 O O . TYR A 1 81 ? 2.344 -6.440 -2.274 1.00 91.94 81 TYR A O 1
ATOM 643 N N . ILE A 1 82 ? 0.167 -6.854 -1.856 1.00 90.56 82 ILE A N 1
ATOM 644 C CA . ILE A 1 82 ? 0.090 -6.032 -0.647 1.00 90.56 82 ILE A CA 1
ATOM 645 C C . ILE A 1 82 ? -0.092 -6.959 0.543 1.00 90.56 82 ILE A C 1
ATOM 647 O O . ILE A 1 82 ? -1.044 -7.738 0.578 1.00 90.56 82 ILE A O 1
ATOM 651 N N . GLY A 1 83 ? 0.833 -6.881 1.499 1.00 90.75 83 GLY A N 1
ATOM 652 C CA . GLY A 1 83 ? 0.759 -7.619 2.753 1.00 90.75 83 GLY A CA 1
ATOM 653 C C . GLY A 1 83 ? -0.007 -6.844 3.820 1.00 90.75 83 GLY A C 1
ATOM 654 O O . GLY A 1 83 ? 0.154 -5.631 3.937 1.00 90.75 83 GLY A O 1
ATOM 655 N N . PHE A 1 84 ? -0.781 -7.562 4.629 1.00 88.25 84 PHE A N 1
ATOM 656 C CA . PHE A 1 84 ? -1.469 -7.018 5.800 1.00 88.25 84 PHE A CA 1
ATOM 657 C C . PHE A 1 84 ? -0.967 -7.750 7.041 1.00 88.25 84 PHE A C 1
ATOM 659 O O . PHE A 1 84 ? -0.714 -8.957 7.010 1.00 88.25 84 PHE A O 1
ATOM 666 N N . TRP A 1 85 ? -0.731 -6.996 8.112 1.00 84.44 85 TRP A N 1
ATOM 667 C CA . TRP A 1 85 ? -0.095 -7.525 9.325 1.00 84.44 85 TRP A CA 1
ATOM 668 C C . TRP A 1 85 ? -1.113 -8.022 10.336 1.00 84.44 85 TRP A C 1
ATOM 670 O O . TRP A 1 85 ? -0.821 -8.898 11.151 1.00 84.44 85 TRP A O 1
ATOM 680 N N . HIS A 1 86 ? -2.315 -7.473 10.271 1.00 83.25 86 HIS A N 1
ATOM 681 C CA . HIS A 1 86 ? -3.422 -7.889 11.100 1.00 83.25 86 HIS A CA 1
ATOM 682 C C . HIS A 1 86 ? -4.484 -8.565 10.231 1.00 83.25 86 HIS A C 1
ATOM 684 O O . HIS A 1 86 ? -4.397 -8.563 9.005 1.00 83.25 86 HIS A O 1
ATOM 690 N N . ASN A 1 87 ? -5.514 -9.131 10.863 1.00 82.25 87 ASN A N 1
ATOM 691 C CA . ASN A 1 87 ? -6.664 -9.727 10.178 1.00 82.25 87 ASN A CA 1
ATOM 692 C C . ASN A 1 87 ? -7.556 -8.652 9.531 1.00 82.25 87 ASN A C 1
ATOM 694 O O . ASN A 1 87 ? -8.751 -8.615 9.791 1.00 82.25 87 ASN A O 1
ATOM 698 N N . GLU A 1 88 ? -6.982 -7.741 8.753 1.00 87.50 88 GLU A N 1
ATOM 699 C CA . GLU A 1 88 ? -7.634 -6.543 8.242 1.00 87.50 88 GLU A CA 1
ATOM 700 C C . GLU A 1 88 ? -8.746 -6.870 7.243 1.00 87.50 88 GLU A C 1
ATOM 702 O O . GLU A 1 88 ? -8.805 -7.930 6.608 1.00 87.50 88 GLU A O 1
ATOM 707 N N . LEU A 1 89 ? -9.647 -5.909 7.121 1.00 90.56 89 LEU A N 1
ATOM 708 C CA . LEU A 1 89 ? -10.709 -5.869 6.146 1.00 90.56 89 LEU A CA 1
ATOM 709 C C . LEU A 1 89 ? -10.395 -4.730 5.177 1.00 90.56 89 LEU A C 1
ATOM 711 O O . LEU A 1 89 ? -10.379 -3.569 5.582 1.00 90.56 89 LEU A O 1
ATOM 715 N N . LEU A 1 90 ? -10.122 -5.048 3.917 1.00 91.19 90 LEU A N 1
ATOM 716 C CA . LEU A 1 90 ? -9.936 -4.035 2.884 1.00 91.19 90 LEU A CA 1
ATOM 717 C C . LEU A 1 90 ? -11.314 -3.520 2.466 1.00 91.19 90 LEU A C 1
ATOM 719 O O . LEU A 1 90 ? -12.207 -4.313 2.166 1.00 91.19 90 LEU A O 1
ATOM 723 N N . VAL A 1 91 ? -11.496 -2.203 2.487 1.00 91.25 91 VAL A N 1
ATOM 724 C CA . VAL A 1 91 ? -12.785 -1.545 2.228 1.00 91.25 91 VAL A CA 1
ATOM 725 C C . VAL A 1 91 ? -12.789 -0.719 0.943 1.00 91.25 91 VAL A C 1
ATOM 727 O O . VAL A 1 91 ? -13.861 -0.436 0.419 1.00 91.25 91 VAL A O 1
ATOM 730 N N . SER A 1 92 ? -11.618 -0.355 0.417 1.00 90.38 92 SER A N 1
ATOM 731 C CA . SER A 1 92 ? -11.478 0.200 -0.931 1.00 90.38 92 SER A CA 1
ATOM 732 C C . SER A 1 92 ? -10.071 -0.020 -1.488 1.00 90.38 92 SER A C 1
ATOM 734 O O . SER A 1 92 ? -9.092 -0.082 -0.736 1.00 90.38 92 SER A O 1
ATOM 736 N N . ALA A 1 93 ? -9.982 -0.134 -2.815 1.00 90.00 93 ALA A N 1
ATOM 737 C CA . ALA A 1 93 ? -8.734 -0.131 -3.570 1.00 90.00 93 ALA A CA 1
ATOM 738 C C . ALA A 1 93 ? -8.933 0.600 -4.907 1.00 90.00 93 ALA A C 1
ATOM 740 O O . ALA A 1 93 ? -9.343 -0.003 -5.896 1.00 90.00 93 ALA A O 1
ATOM 741 N N . ASP A 1 94 ? -8.660 1.902 -4.943 1.00 88.56 94 ASP A N 1
ATOM 742 C CA . ASP A 1 94 ? -8.774 2.679 -6.180 1.00 88.56 94 ASP A CA 1
ATOM 743 C C . ASP A 1 94 ? -7.560 2.408 -7.070 1.00 88.56 94 ASP A C 1
ATOM 745 O O . ASP A 1 94 ? -6.439 2.384 -6.572 1.00 88.56 94 ASP A O 1
ATOM 749 N N . GLY A 1 95 ? -7.759 2.237 -8.379 1.00 83.88 95 GLY A N 1
ATOM 750 C CA . GLY A 1 95 ? -6.674 1.996 -9.345 1.00 83.88 95 GLY A CA 1
ATOM 751 C C . GLY A 1 95 ? -6.276 0.526 -9.541 1.00 83.88 95 GLY A C 1
ATOM 752 O O . GLY A 1 95 ? -5.391 0.240 -10.353 1.00 83.88 95 GLY A O 1
ATOM 753 N N . ALA A 1 96 ? -6.948 -0.408 -8.864 1.00 83.62 96 ALA A N 1
ATOM 754 C CA . ALA A 1 96 ? -6.767 -1.850 -9.026 1.00 83.62 96 ALA A CA 1
ATOM 755 C C . ALA A 1 96 ? -8.102 -2.612 -8.969 1.00 83.62 96 ALA A C 1
ATOM 757 O O . ALA A 1 96 ? -9.089 -2.102 -8.442 1.00 83.62 96 ALA A O 1
ATOM 758 N N . VAL A 1 97 ? -8.134 -3.838 -9.507 1.00 80.12 97 VAL A N 1
ATOM 759 C CA . VAL A 1 97 ? -9.261 -4.774 -9.305 1.00 80.12 97 VAL A CA 1
ATOM 760 C C . VAL A 1 97 ? -8.901 -5.717 -8.168 1.00 80.12 97 VAL A C 1
ATOM 762 O O . VAL A 1 97 ? -7.762 -6.170 -8.080 1.00 80.12 97 VAL A O 1
ATOM 765 N N . VAL A 1 98 ? -9.879 -6.092 -7.351 1.00 79.44 98 VAL A N 1
ATOM 766 C CA . VAL A 1 98 ? -9.771 -7.295 -6.521 1.00 79.44 98 VAL A CA 1
ATOM 767 C C . VAL A 1 98 ? -10.320 -8.468 -7.325 1.00 79.44 98 VAL A C 1
ATOM 769 O O . VAL A 1 98 ? -11.509 -8.513 -7.629 1.00 79.44 98 VAL A O 1
ATOM 772 N N . VAL A 1 99 ? -9.446 -9.407 -7.681 1.00 67.50 99 VAL A N 1
ATOM 773 C CA . VAL A 1 99 ? -9.849 -10.667 -8.319 1.00 67.50 99 VAL A CA 1
ATOM 774 C C . VAL A 1 99 ? -10.494 -11.548 -7.242 1.00 67.50 99 VAL A C 1
ATOM 776 O O . VAL A 1 99 ? -9.955 -11.641 -6.142 1.00 67.50 99 VAL A O 1
ATOM 779 N N . ASP A 1 100 ? -11.652 -12.138 -7.544 1.00 65.19 100 ASP A N 1
ATOM 780 C CA . ASP A 1 100 ? -12.427 -13.043 -6.669 1.00 65.19 100 ASP A CA 1
ATOM 781 C C . ASP A 1 100 ? -13.217 -12.395 -5.509 1.00 65.19 100 ASP A C 1
ATOM 783 O O . ASP A 1 100 ? -13.611 -13.083 -4.568 1.00 65.19 100 ASP A O 1
ATOM 787 N N . GLY A 1 101 ? -13.480 -11.084 -5.554 1.00 60.31 101 GLY A N 1
ATOM 788 C CA . GLY A 1 101 ? -14.330 -10.405 -4.565 1.00 60.31 101 GLY A CA 1
ATOM 789 C C . GLY A 1 101 ? -15.738 -10.090 -5.080 1.00 60.31 101 GLY A C 1
ATOM 790 O O . GLY A 1 101 ? -15.878 -9.526 -6.161 1.00 60.31 101 GLY A O 1
ATOM 791 N N . ASP A 1 102 ? -16.766 -10.313 -4.253 1.00 67.56 102 ASP A N 1
ATOM 792 C CA . ASP A 1 102 ? -18.159 -9.857 -4.475 1.00 67.56 102 ASP A CA 1
ATOM 793 C C . ASP A 1 102 ? -18.333 -8.326 -4.295 1.00 67.56 102 ASP A C 1
ATOM 795 O O . ASP A 1 102 ? -19.438 -7.813 -4.118 1.00 67.56 102 ASP A O 1
ATOM 799 N N . GLY A 1 103 ? -17.226 -7.577 -4.313 1.00 76.75 103 GLY A N 1
ATOM 800 C CA . GLY A 1 103 ? -17.139 -6.178 -3.903 1.00 76.75 103 GLY A CA 1
ATOM 801 C C . GLY A 1 103 ? -16.533 -6.003 -2.509 1.00 76.75 103 GLY A C 1
ATOM 802 O O . GLY A 1 103 ? -16.243 -6.959 -1.793 1.00 76.75 103 GLY A O 1
ATOM 803 N N . PHE A 1 104 ? -16.290 -4.748 -2.134 1.00 86.31 104 PHE A N 1
ATOM 804 C CA . PHE A 1 104 ? -15.817 -4.404 -0.797 1.00 86.31 104 PHE A CA 1
ATOM 805 C C . PHE A 1 104 ? -16.974 -4.423 0.215 1.00 86.31 104 PHE A C 1
ATOM 807 O O . PHE A 1 104 ? -18.091 -4.036 -0.131 1.00 86.31 104 PHE A O 1
ATOM 814 N N . PRO A 1 105 ? -16.722 -4.791 1.482 1.00 89.25 105 PRO A N 1
ATOM 815 C CA . PRO A 1 105 ? -15.409 -5.051 2.060 1.00 89.25 105 PRO A CA 1
ATOM 816 C C . PRO A 1 105 ? -14.972 -6.528 1.988 1.00 89.25 105 PRO A C 1
ATOM 818 O O . PRO A 1 105 ? -15.800 -7.430 2.061 1.00 89.25 105 PRO A O 1
ATOM 821 N N . ILE A 1 106 ? -13.659 -6.784 1.926 1.00 88.75 106 ILE A N 1
ATOM 822 C CA . ILE A 1 106 ? -13.089 -8.141 1.803 1.00 88.75 106 ILE A CA 1
ATOM 823 C C . ILE A 1 106 ? -12.061 -8.449 2.891 1.00 88.75 106 ILE A C 1
ATOM 825 O O . ILE A 1 106 ? -11.302 -7.581 3.327 1.00 88.75 106 ILE A O 1
ATOM 829 N N . ARG A 1 107 ? -11.995 -9.716 3.313 1.00 88.44 107 ARG A N 1
ATOM 830 C CA . ARG A 1 107 ? -10.954 -10.201 4.232 1.00 88.44 107 ARG A CA 1
ATOM 831 C C . ARG A 1 107 ? -9.689 -10.510 3.448 1.00 88.44 107 ARG A C 1
ATOM 833 O O . ARG A 1 107 ? -9.724 -11.315 2.525 1.00 88.44 107 ARG A O 1
ATOM 840 N N . VAL A 1 108 ? -8.577 -9.909 3.852 1.00 88.19 108 VAL A N 1
ATOM 841 C CA . VAL A 1 108 ? -7.312 -10.002 3.103 1.00 88.19 108 VAL A CA 1
ATOM 842 C C . VAL A 1 108 ? -6.287 -10.941 3.734 1.00 88.19 108 VAL A C 1
ATOM 844 O O . VAL A 1 108 ? -5.303 -11.299 3.094 1.00 88.19 108 VAL A O 1
ATOM 847 N N . GLY A 1 109 ? -6.514 -11.389 4.973 1.00 87.69 109 GLY A N 1
ATOM 848 C CA . GLY A 1 109 ? -5.611 -12.307 5.668 1.00 87.69 109 GLY A CA 1
ATOM 849 C C . GLY A 1 109 ? -4.180 -11.765 5.702 1.00 87.69 109 GLY A C 1
ATOM 850 O O . GLY A 1 109 ? -3.943 -10.685 6.225 1.00 87.69 109 GLY A O 1
ATOM 851 N N . LYS A 1 110 ? -3.230 -12.510 5.121 1.00 90.44 110 LYS A N 1
ATOM 852 C CA . LYS A 1 110 ? -1.812 -12.108 5.034 1.00 90.44 110 LYS A CA 1
ATOM 853 C C . LYS A 1 110 ? -1.512 -11.132 3.892 1.00 90.44 110 LYS A C 1
ATOM 855 O O . LYS A 1 110 ? -0.420 -10.562 3.859 1.00 90.44 110 LYS A O 1
ATOM 860 N N . GLY A 1 111 ? -2.422 -10.982 2.934 1.00 90.31 111 GLY A N 1
ATOM 861 C CA . GLY A 1 111 ? -2.184 -10.227 1.713 1.00 90.31 111 GLY A CA 1
ATOM 862 C C . GLY A 1 111 ? -2.999 -10.694 0.524 1.00 90.31 111 GLY A C 1
ATOM 863 O O . GLY A 1 111 ? -3.568 -11.785 0.525 1.00 90.31 111 GLY A O 1
ATOM 864 N N . LEU A 1 112 ? -3.012 -9.861 -0.514 1.00 90.88 112 LEU A N 1
ATOM 865 C CA . LEU A 1 112 ? -3.636 -10.191 -1.791 1.00 90.88 112 LEU A CA 1
ATOM 866 C C . LEU A 1 112 ? -2.872 -9.590 -2.974 1.00 90.88 112 LEU A C 1
ATOM 868 O O . LEU A 1 112 ? -2.121 -8.622 -2.826 1.00 90.88 112 LEU A O 1
ATOM 872 N N . PHE A 1 113 ? -3.075 -10.177 -4.153 1.00 90.88 113 PHE A N 1
ATOM 873 C CA . PHE A 1 113 ? -2.539 -9.660 -5.408 1.00 90.88 113 PHE A CA 1
ATOM 874 C C . PHE A 1 113 ? -3.537 -8.715 -6.073 1.00 90.88 113 PHE A C 1
ATOM 876 O O . PHE A 1 113 ? -4.64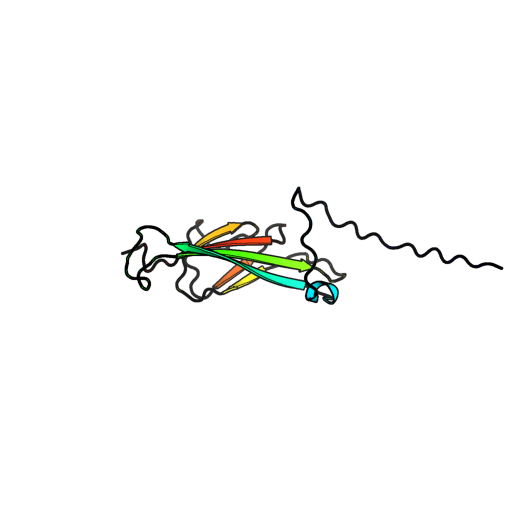9 -9.116 -6.404 1.00 90.88 113 PHE A O 1
ATOM 883 N N . LEU A 1 114 ? -3.109 -7.480 -6.311 1.00 89.81 114 LEU A N 1
ATOM 884 C CA . LEU A 1 114 ? -3.887 -6.435 -6.963 1.00 89.81 114 LEU A CA 1
ATOM 885 C C . LEU A 1 114 ? -3.358 -6.209 -8.388 1.00 89.81 114 LEU A C 1
ATOM 887 O O . LEU A 1 114 ? -2.266 -5.650 -8.539 1.00 89.81 114 LEU A O 1
ATOM 891 N N . PRO A 1 115 ? -4.066 -6.656 -9.440 1.00 88.75 115 PRO A N 1
ATOM 892 C CA . PRO A 1 115 ? -3.796 -6.216 -10.805 1.00 88.75 115 PRO A CA 1
ATOM 893 C C . PRO A 1 115 ? -4.168 -4.740 -10.994 1.00 88.75 115 PRO A C 1
ATOM 895 O O . PRO A 1 115 ? -5.232 -4.292 -10.559 1.00 88.75 115 PRO A O 1
ATOM 898 N N . GLY A 1 116 ? -3.300 -3.992 -11.672 1.00 81.62 116 GLY A N 1
ATOM 899 C CA . GLY A 1 116 ? -3.544 -2.589 -12.003 1.00 81.62 116 GLY A CA 1
ATOM 900 C C . GLY A 1 116 ? -4.564 -2.393 -13.120 1.00 81.62 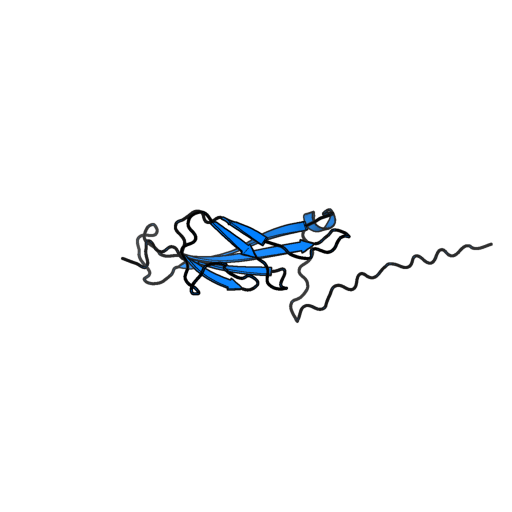116 GLY A C 1
ATOM 901 O O . GLY A 1 116 ? -4.549 -3.134 -14.103 1.00 81.62 116 GLY A O 1
ATOM 902 N N . ILE A 1 117 ? -5.400 -1.354 -13.010 1.00 71.81 117 ILE A N 1
ATOM 903 C CA . ILE A 1 117 ? -6.368 -0.965 -14.054 1.00 71.81 117 ILE A CA 1
ATOM 904 C C . ILE A 1 117 ? -5.954 0.373 -14.654 1.00 71.81 117 ILE A C 1
ATOM 906 O O . ILE A 1 117 ? -6.436 1.410 -14.207 1.00 71.81 117 ILE A O 1
ATOM 910 N N . HIS A 1 118 ? -5.06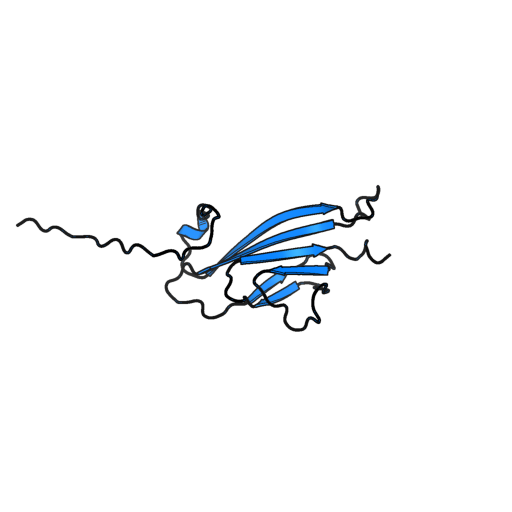9 0.364 -15.652 1.00 68.81 118 HIS A N 1
ATOM 911 C CA . HIS A 1 118 ? -4.554 1.546 -16.377 1.00 68.81 118 HIS A CA 1
ATOM 912 C C . HIS A 1 118 ? -3.803 2.599 -15.522 1.00 68.81 118 HIS A C 1
ATOM 914 O O . HIS A 1 118 ? -2.819 3.167 -15.984 1.00 68.81 118 HIS A O 1
ATOM 920 N N . SER A 1 119 ? -4.223 2.836 -14.278 1.00 69.75 119 SER A N 1
ATOM 921 C CA . SER A 1 119 ? -3.574 3.639 -13.257 1.00 69.75 119 SER A CA 1
ATOM 922 C C . SER A 1 119 ? -2.296 2.966 -12.785 1.00 69.75 119 SER A C 1
ATOM 924 O O . SER A 1 119 ? -2.157 1.746 -12.796 1.00 69.75 119 SER A O 1
ATOM 926 N N . ARG A 1 120 ? -1.364 3.798 -12.339 1.00 80.38 120 ARG A N 1
ATOM 927 C CA . ARG A 1 120 ? -0.086 3.427 -11.726 1.00 80.38 120 ARG A CA 1
ATOM 928 C C . ARG A 1 120 ? -0.072 3.711 -10.223 1.00 80.38 120 ARG A C 1
ATOM 930 O O . ARG A 1 120 ? 0.928 3.469 -9.561 1.00 80.38 120 ARG A O 1
ATOM 937 N N . ILE A 1 121 ? -1.187 4.218 -9.705 1.00 78.31 121 ILE A N 1
ATOM 938 C CA . ILE A 1 121 ? -1.409 4.583 -8.310 1.00 78.31 121 ILE A CA 1
ATOM 939 C C . ILE A 1 121 ? -2.543 3.714 -7.782 1.00 78.31 121 ILE A C 1
ATOM 941 O O . ILE A 1 121 ? -3.600 3.637 -8.417 1.00 78.31 121 ILE A O 1
ATOM 945 N N . LEU A 1 122 ? -2.322 3.106 -6.620 1.00 80.81 122 LEU A N 1
ATOM 946 C CA . LEU A 1 122 ? -3.331 2.393 -5.856 1.00 80.81 122 LEU A CA 1
ATOM 947 C C . LEU A 1 122 ? -3.563 3.106 -4.534 1.00 80.81 122 LEU A C 1
ATOM 949 O O . LEU A 1 122 ? -2.616 3.273 -3.766 1.00 80.81 122 LEU A O 1
ATOM 953 N N . LYS A 1 123 ? -4.806 3.479 -4.238 1.00 84.81 123 LYS A N 1
ATOM 954 C CA . LYS A 1 123 ? -5.181 3.984 -2.909 1.00 84.81 123 LYS A CA 1
ATOM 955 C C . LYS A 1 123 ? -5.932 2.901 -2.167 1.00 84.81 123 LYS A C 1
ATOM 957 O O . LYS A 1 123 ? -6.927 2.395 -2.669 1.00 84.81 123 LYS A O 1
ATOM 962 N N . LEU A 1 124 ? -5.444 2.550 -0.987 1.00 86.94 124 LEU A N 1
ATOM 963 C CA . LEU A 1 124 ? -5.967 1.464 -0.173 1.00 86.94 124 LEU A CA 1
ATOM 964 C C . LEU A 1 124 ? -6.557 2.028 1.108 1.00 86.94 124 LEU A C 1
ATOM 966 O O . LEU A 1 124 ? -5.925 2.853 1.775 1.00 86.94 124 LEU A O 1
ATOM 970 N N . GLN A 1 125 ? -7.731 1.524 1.473 1.00 86.88 125 GLN A N 1
ATOM 971 C CA . GLN A 1 125 ? -8.303 1.744 2.791 1.00 86.88 125 GLN A CA 1
ATOM 972 C C . GLN A 1 125 ? -8.654 0.406 3.435 1.00 86.88 125 GLN A C 1
ATOM 974 O O . GLN A 1 125 ? -9.400 -0.381 2.852 1.00 86.88 125 GLN A O 1
ATOM 979 N N . SER A 1 126 ? -8.147 0.152 4.641 1.00 85.06 126 SER A N 1
ATOM 980 C CA . SER A 1 126 ? -8.424 -1.066 5.414 1.00 85.06 126 SER A CA 1
ATOM 981 C C . SER A 1 126 ? -8.866 -0.751 6.842 1.00 85.06 126 SER A C 1
ATOM 983 O O . SER A 1 126 ? -8.687 0.366 7.330 1.00 85.06 126 SER A O 1
ATOM 985 N N . ILE A 1 127 ? -9.484 -1.725 7.512 1.00 85.25 127 ILE A N 1
ATOM 986 C CA . ILE A 1 127 ? -9.989 -1.607 8.884 1.00 85.25 127 ILE A CA 1
ATOM 987 C C . ILE A 1 127 ? -9.716 -2.897 9.670 1.00 85.25 127 ILE A C 1
ATOM 989 O O . ILE A 1 127 ? -9.786 -3.989 9.115 1.00 85.25 127 ILE A O 1
ATOM 993 N N . LEU A 1 128 ? -9.452 -2.799 10.976 1.00 80.25 128 LEU A N 1
ATOM 994 C CA . LEU A 1 128 ? -9.324 -3.962 11.870 1.00 80.25 128 LEU A CA 1
ATOM 995 C C . LEU A 1 128 ? -10.704 -4.492 12.321 1.00 80.25 128 LEU A C 1
ATOM 997 O O . LEU A 1 128 ? -11.405 -3.792 13.055 1.00 80.25 128 LEU A O 1
ATOM 1001 N N . PRO A 1 129 ? -11.109 -5.723 11.947 1.00 61.62 129 PRO A N 1
ATOM 1002 C CA . PRO A 1 129 ? -12.467 -6.219 12.174 1.00 61.62 129 PRO A CA 1
ATOM 1003 C C . PRO A 1 129 ? -12.726 -6.755 13.584 1.00 61.62 129 PRO A C 1
ATOM 1005 O O . PRO A 1 129 ? -13.887 -6.816 13.980 1.00 61.62 129 PRO A O 1
ATOM 1008 N N . GLU A 1 130 ? -11.696 -7.115 14.362 1.00 60.19 130 GLU A N 1
ATOM 1009 C CA . GLU A 1 130 ? -11.854 -7.697 15.715 1.00 60.19 130 GLU A CA 1
ATOM 1010 C C . GLU A 1 130 ? -12.564 -6.767 16.716 1.00 60.19 130 GLU A C 1
ATOM 1012 O O . GLU A 1 130 ? -12.918 -7.178 17.822 1.00 60.19 130 GLU A O 1
ATOM 1017 N N . ILE A 1 131 ? -12.792 -5.520 16.309 1.00 54.25 131 ILE A N 1
ATOM 1018 C CA . ILE A 1 131 ? -13.374 -4.460 17.122 1.00 54.25 131 ILE A CA 1
ATOM 1019 C C . ILE A 1 131 ? -14.750 -4.023 16.595 1.00 54.25 131 ILE A C 1
ATOM 1021 O O . ILE A 1 131 ? -15.546 -3.481 17.351 1.00 54.25 131 ILE A O 1
ATOM 1025 N N . ILE A 1 132 ? -15.056 -4.290 15.321 1.00 52.62 132 ILE A N 1
ATOM 1026 C CA . ILE A 1 132 ? -16.302 -3.849 14.671 1.00 52.62 132 ILE A CA 1
ATOM 1027 C C . ILE A 1 132 ? -17.374 -4.945 14.684 1.00 52.62 132 ILE A C 1
ATOM 1029 O O . ILE A 1 132 ? -18.559 -4.640 14.638 1.00 52.62 132 ILE A O 1
ATOM 1033 N N . LEU A 1 133 ? -16.976 -6.219 14.759 1.00 52.41 133 LEU A N 1
ATOM 1034 C CA . LEU A 1 133 ? -17.888 -7.370 14.692 1.00 52.41 133 LEU A CA 1
ATOM 1035 C C . LEU A 1 133 ? -18.179 -8.019 16.061 1.00 52.41 133 LEU A C 1
ATOM 1037 O O . LEU A 1 133 ? -18.534 -9.197 16.102 1.00 52.41 133 LEU A O 1
ATOM 1041 N N . LYS A 1 134 ? -17.996 -7.289 17.167 1.00 49.31 134 LYS A N 1
ATOM 1042 C CA . LYS A 1 134 ? -18.398 -7.729 18.514 1.00 49.31 134 LYS A CA 1
ATOM 1043 C C . LYS A 1 134 ? -19.658 -7.020 18.980 1.00 49.31 134 LYS A C 1
ATOM 1045 O O . LYS A 1 134 ? -19.776 -5.811 18.691 1.00 49.31 134 LYS A O 1
#